Protein AF-I0QXQ0-F1 (afdb_monomer_lite)

Secondary structure (DSSP, 8-state):
--EEE-TTS-EEES-----TT-S-HHHHHHHHHHHHHT-

Radius of gyration: 13.08 Å; chains: 1; bounding box: 30×24×25 Å

Foldseek 3Di:
DDWDQDPVRDTDDPDDDDDPPDPDPVVSVVVVVVVVVVD

pLDDT: mean 93.76, std 3.66, range [79.88, 97.12]

Structure (mmCIF, N/CA/C/O backbone):
data_AF-I0QXQ0-F1
#
_entry.id   AF-I0QXQ0-F1
#
loop_
_atom_site.group_PDB
_atom_site.id
_atom_site.type_symbol
_atom_site.label_atom_id
_atom_site.label_alt_id
_atom_site.label_comp_id
_atom_site.label_asym_id
_atom_site.label_entity_id
_atom_site.label_seq_id
_atom_site.pdbx_PDB_ins_code
_atom_site.Cartn_x
_atom_site.Cartn_y
_atom_site.Cartn_z
_atom_site.occupancy
_atom_site.B_iso_or_equiv
_atom_site.auth_seq_id
_atom_site.auth_comp_id
_atom_site.auth_asym_id
_atom_site.auth_atom_id
_atom_site.pdbx_PDB_model_num
ATOM 1 N N . MET A 1 1 ? -6.835 -4.712 11.911 1.00 79.88 1 MET A N 1
ATOM 2 C CA . MET A 1 1 ? -6.473 -3.367 11.412 1.00 79.88 1 MET A CA 1
ATOM 3 C C . MET A 1 1 ? -7.089 -2.315 12.314 1.00 79.88 1 MET A C 1
ATOM 5 O O . MET A 1 1 ? -8.245 -2.475 12.682 1.00 79.88 1 MET A O 1
ATOM 9 N N . GLN A 1 2 ? -6.329 -1.288 12.701 1.00 90.19 2 GLN A N 1
ATOM 10 C CA . GLN A 1 2 ? -6.879 -0.128 13.409 1.00 90.19 2 GLN A CA 1
ATOM 11 C C . GLN A 1 2 ? -7.177 0.998 12.414 1.00 90.19 2 GLN A C 1
ATOM 13 O O . GLN A 1 2 ? -6.362 1.272 11.530 1.00 90.19 2 GLN A O 1
ATOM 18 N N . THR A 1 3 ? -8.337 1.634 12.558 1.00 94.44 3 THR A N 1
ATOM 19 C CA . THR A 1 3 ? -8.831 2.685 11.663 1.00 94.44 3 THR A CA 1
ATOM 20 C C . THR A 1 3 ? -9.173 3.951 12.446 1.00 94.44 3 THR A C 1
ATOM 22 O O . THR A 1 3 ? -9.454 3.908 13.645 1.00 94.44 3 THR A O 1
ATOM 25 N N . VAL A 1 4 ? -9.135 5.095 11.764 1.00 96.06 4 VAL A N 1
ATOM 26 C CA . VAL A 1 4 ? -9.605 6.386 12.270 1.00 96.06 4 VAL A CA 1
ATOM 27 C C . VAL A 1 4 ? -10.730 6.903 11.383 1.00 96.06 4 VAL A C 1
ATOM 29 O O . VAL A 1 4 ? -10.672 6.792 10.159 1.00 96.06 4 VAL A O 1
ATOM 32 N N . LYS A 1 5 ? -11.766 7.474 11.999 1.00 97.00 5 LYS A N 1
ATOM 33 C CA . LYS A 1 5 ? -12.879 8.090 11.277 1.00 97.00 5 LYS A CA 1
ATOM 34 C C . LYS A 1 5 ? -12.519 9.521 10.887 1.00 97.00 5 LYS A C 1
ATOM 36 O O . LYS A 1 5 ? -12.269 10.361 11.751 1.00 97.00 5 LYS A O 1
ATOM 41 N N . LEU A 1 6 ? -12.501 9.791 9.589 1.00 96.62 6 LEU A N 1
ATOM 42 C CA . LEU A 1 6 ? -12.275 11.118 9.026 1.00 96.62 6 LEU A CA 1
ATOM 43 C C . LEU A 1 6 ? -13.492 12.030 9.254 1.00 96.62 6 LEU A C 1
ATOM 45 O O . LEU A 1 6 ? -14.594 11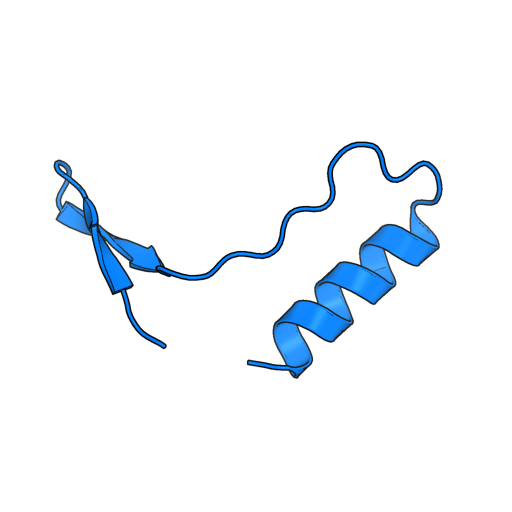.577 9.571 1.00 96.62 6 LEU A O 1
ATOM 49 N N . ASN A 1 7 ? -13.308 13.336 9.056 1.00 95.88 7 ASN A N 1
ATOM 50 C CA . ASN A 1 7 ? -14.357 14.350 9.242 1.00 95.88 7 ASN A CA 1
ATOM 51 C C . ASN A 1 7 ? -15.574 14.177 8.310 1.00 95.88 7 ASN A C 1
ATOM 53 O O . ASN A 1 7 ? -16.658 14.662 8.621 1.00 95.88 7 ASN A O 1
ATOM 57 N N . ASN A 1 8 ? -15.409 13.465 7.195 1.00 96.56 8 ASN A N 1
ATOM 58 C CA . ASN A 1 8 ? -16.467 13.087 6.259 1.00 96.56 8 ASN A CA 1
ATOM 59 C C . ASN A 1 8 ? -17.093 11.713 6.574 1.00 96.56 8 ASN A C 1
ATOM 61 O O . ASN A 1 8 ? -17.912 11.216 5.807 1.00 96.56 8 ASN A O 1
ATOM 65 N N . GLY A 1 9 ? -16.711 11.093 7.692 1.00 94.56 9 GLY A N 1
ATOM 66 C CA . GLY A 1 9 ? -17.259 9.832 8.176 1.00 94.56 9 GLY A CA 1
ATOM 67 C C . GLY A 1 9 ? -16.617 8.563 7.614 1.00 94.56 9 GLY A C 1
ATOM 68 O O . GLY A 1 9 ? -17.006 7.483 8.053 1.00 94.56 9 GLY A O 1
ATOM 69 N N . ILE A 1 10 ? -15.646 8.677 6.703 1.00 96.44 10 ILE A N 1
ATOM 70 C CA . ILE A 1 10 ? -14.925 7.535 6.122 1.00 96.44 10 ILE A CA 1
ATOM 71 C C . ILE A 1 10 ? -13.922 6.976 7.133 1.00 96.44 10 ILE A C 1
ATOM 73 O O . ILE A 1 10 ? -13.243 7.734 7.824 1.00 96.44 10 ILE A O 1
ATOM 77 N N . GLU A 1 11 ? -13.805 5.654 7.204 1.00 96.50 11 GLU A N 1
ATOM 78 C CA . GLU A 1 11 ? -12.780 4.985 8.003 1.00 96.50 11 GLU A CA 1
ATOM 79 C C . GLU A 1 11 ? -11.496 4.819 7.188 1.00 96.50 11 GLU A C 1
ATOM 81 O O . GLU A 1 11 ? -11.499 4.215 6.117 1.00 96.50 11 GLU A O 1
ATOM 86 N N . MET A 1 12 ? -10.391 5.360 7.698 1.00 94.81 12 MET A N 1
ATOM 87 C CA . MET A 1 12 ? -9.070 5.260 7.083 1.00 94.81 12 MET A CA 1
ATOM 88 C C . MET A 1 12 ? -8.151 4.392 7.953 1.00 94.81 12 MET A C 1
ATOM 90 O O . MET A 1 12 ? -8.131 4.582 9.172 1.00 94.81 12 MET A O 1
ATOM 94 N N . PRO A 1 13 ? -7.373 3.458 7.377 1.00 95.12 13 PRO A N 1
ATOM 95 C CA . PRO A 1 13 ? -6.348 2.726 8.116 1.00 95.12 13 PRO A CA 1
ATOM 96 C C . PRO A 1 13 ? -5.327 3.671 8.758 1.00 95.12 13 PRO A C 1
ATOM 98 O O . PRO A 1 13 ? -4.855 4.610 8.120 1.00 95.12 13 PRO A O 1
ATOM 101 N N . LEU A 1 14 ? -4.969 3.411 10.018 1.00 93.50 14 LEU A N 1
ATOM 102 C CA . LEU A 1 14 ? -3.936 4.185 10.723 1.00 93.50 14 LEU A CA 1
ATOM 103 C C . LEU A 1 14 ? -2.524 3.918 10.186 1.00 93.50 14 LEU A C 1
ATOM 105 O O . LEU A 1 14 ? -1.645 4.765 10.317 1.00 93.50 14 LEU A O 1
ATOM 109 N N . LEU A 1 15 ? -2.305 2.738 9.606 1.00 92.62 15 LEU A N 1
ATOM 110 C CA . LEU A 1 15 ? -1.047 2.333 8.990 1.00 92.62 15 LEU A CA 1
ATOM 111 C C . LEU A 1 15 ? -1.250 2.225 7.480 1.00 92.62 15 LEU A C 1
ATOM 113 O O . LEU A 1 15 ? -2.233 1.643 7.028 1.00 92.62 15 LEU A O 1
ATOM 117 N N . GLY A 1 16 ? -0.311 2.776 6.715 1.00 92.31 16 GLY A N 1
ATOM 118 C CA . GLY A 1 16 ? -0.301 2.717 5.258 1.00 92.31 16 GLY A CA 1
ATOM 1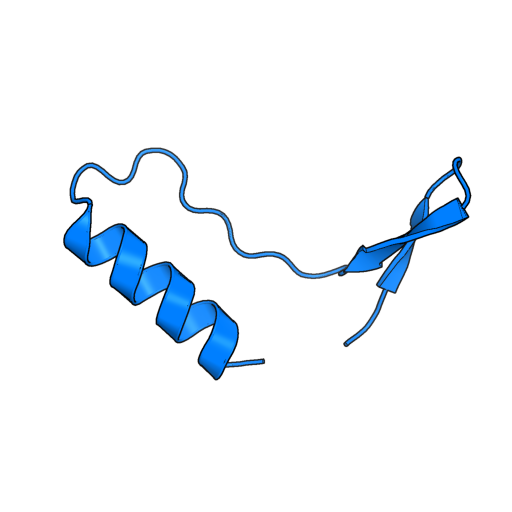19 C C . GLY A 1 16 ? 1.120 2.552 4.730 1.00 92.31 16 GLY A C 1
ATOM 120 O O . GLY A 1 16 ? 2.086 2.921 5.398 1.00 92.31 16 GLY A O 1
ATOM 121 N N . PHE A 1 17 ? 1.239 1.994 3.528 1.00 94.06 17 PHE A N 1
ATOM 122 C CA . PHE A 1 17 ? 2.508 1.795 2.835 1.00 94.06 17 PHE A CA 1
ATOM 123 C C . PHE A 1 17 ? 2.613 2.760 1.647 1.00 94.06 17 PHE A C 1
ATOM 125 O O . PHE A 1 17 ? 1.693 2.848 0.835 1.00 94.06 17 PHE A O 1
ATOM 132 N N . GLY A 1 18 ? 3.713 3.513 1.563 1.00 93.25 18 GLY A N 1
ATOM 133 C CA . GLY A 1 18 ? 3.953 4.510 0.516 1.00 93.25 18 GLY A CA 1
ATOM 134 C C . GLY A 1 18 ? 5.103 4.113 -0.411 1.00 93.25 18 GLY A C 1
ATOM 135 O O . GLY A 1 18 ? 6.121 3.614 0.053 1.00 93.25 18 GLY A O 1
ATOM 136 N N . VAL A 1 19 ? 4.956 4.385 -1.712 1.00 92.56 19 VAL A N 1
ATOM 137 C CA . VAL A 1 19 ? 5.877 3.947 -2.789 1.00 92.56 19 VAL A CA 1
ATOM 138 C C . VAL A 1 19 ? 6.555 5.107 -3.541 1.00 92.56 19 VAL A C 1
ATOM 140 O O . VAL A 1 19 ? 6.882 5.010 -4.721 1.00 92.56 19 VAL A O 1
ATOM 143 N N . PHE A 1 20 ? 6.713 6.265 -2.895 1.00 92.81 20 PHE A N 1
ATOM 144 C CA . PHE A 1 20 ? 7.185 7.485 -3.560 1.00 92.81 20 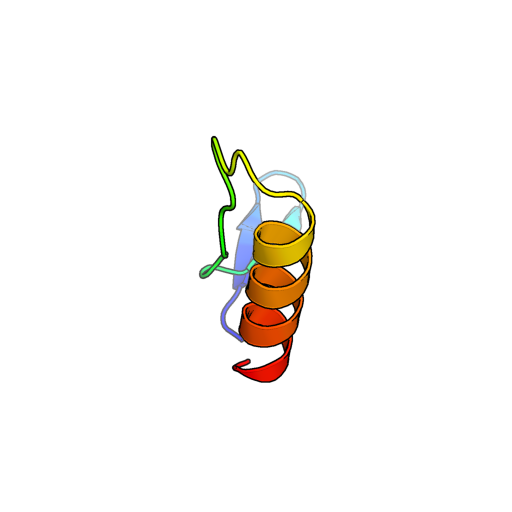PHE A CA 1
ATOM 145 C C . PHE A 1 20 ? 8.583 7.324 -4.186 1.00 92.81 20 PHE A C 1
ATOM 147 O O . PHE A 1 20 ? 9.494 6.806 -3.549 1.00 92.81 20 PHE A O 1
ATOM 154 N N . GLN A 1 21 ? 8.748 7.824 -5.419 1.00 88.62 21 GLN A N 1
ATOM 155 C CA . GLN A 1 21 ? 10.011 7.844 -6.178 1.00 88.62 21 GLN A CA 1
ATOM 156 C C . GLN A 1 21 ? 10.675 6.476 -6.432 1.00 88.62 21 GLN A C 1
ATOM 158 O O . GLN A 1 21 ? 11.874 6.417 -6.695 1.00 88.62 21 GLN A O 1
ATOM 163 N N . MET A 1 22 ? 9.910 5.382 -6.447 1.00 91.12 22 MET A N 1
ATOM 164 C CA . MET A 1 22 ? 10.416 4.108 -6.968 1.00 91.12 22 MET A CA 1
ATOM 165 C C . MET A 1 22 ? 10.652 4.213 -8.480 1.00 91.12 22 MET A C 1
ATOM 167 O O . MET A 1 22 ? 9.735 4.509 -9.246 1.00 91.12 22 MET A O 1
ATOM 171 N N . THR A 1 23 ? 11.899 4.015 -8.905 1.00 91.81 23 THR A N 1
ATOM 172 C CA . THR A 1 23 ? 12.310 4.103 -10.315 1.00 91.81 23 THR A CA 1
ATOM 173 C C . THR A 1 23 ? 12.033 2.819 -11.089 1.00 91.81 23 THR A C 1
ATOM 175 O O . THR A 1 23 ? 11.816 2.879 -12.298 1.00 91.81 23 THR A O 1
ATOM 178 N N . ASP A 1 24 ? 12.020 1.673 -10.406 1.00 95.38 24 ASP A N 1
ATOM 179 C CA . ASP A 1 24 ? 11.684 0.374 -10.980 1.00 95.38 24 ASP A CA 1
ATOM 180 C C . ASP A 1 24 ? 10.222 0.004 -10.681 1.00 95.38 24 ASP A C 1
ATOM 182 O O . ASP A 1 24 ? 9.797 -0.112 -9.528 1.00 95.38 24 ASP A O 1
ATOM 186 N N . ALA A 1 25 ? 9.447 -0.205 -11.744 1.00 93.88 25 ALA A N 1
ATOM 187 C CA . ALA A 1 25 ? 8.048 -0.598 -11.652 1.00 93.88 25 ALA A CA 1
ATOM 188 C C . ALA A 1 25 ? 7.872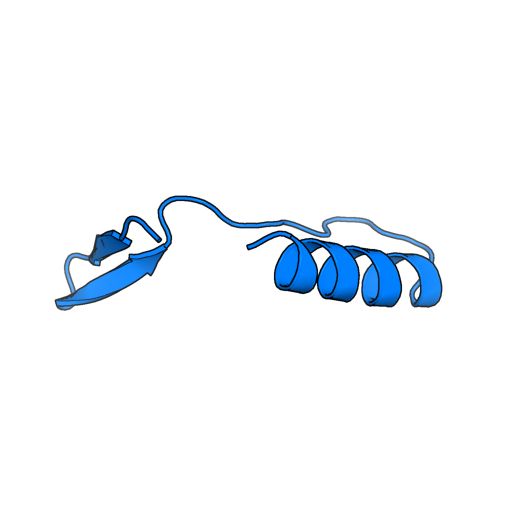 -2.021 -11.095 1.00 93.88 25 ALA A C 1
ATOM 190 O O . ALA A 1 25 ? 6.930 -2.257 -10.339 1.00 93.88 25 ALA A O 1
ATOM 191 N N . ALA A 1 26 ? 8.777 -2.951 -11.421 1.00 95.50 26 ALA A N 1
ATOM 192 C CA . ALA A 1 26 ? 8.684 -4.334 -10.953 1.00 95.50 26 ALA A CA 1
ATOM 193 C C . ALA A 1 26 ? 8.972 -4.438 -9.447 1.00 95.50 26 ALA A C 1
ATOM 195 O O . ALA A 1 26 ? 8.339 -5.212 -8.725 1.00 95.50 26 ALA A O 1
ATOM 196 N N . GLU A 1 27 ? 9.908 -3.626 -8.954 1.00 93.88 27 GLU A N 1
ATOM 197 C CA . GLU A 1 27 ? 10.154 -3.487 -7.522 1.00 93.88 27 GLU A CA 1
ATOM 198 C C . GLU A 1 27 ? 8.948 -2.876 -6.800 1.00 93.88 27 GLU A C 1
ATOM 200 O O . GLU A 1 27 ? 8.555 -3.391 -5.753 1.00 93.88 27 GLU A O 1
ATOM 205 N N . CYS A 1 28 ? 8.336 -1.837 -7.376 1.00 95.31 28 CYS A N 1
ATOM 206 C CA . CYS A 1 28 ? 7.139 -1.202 -6.824 1.00 95.31 28 CYS A CA 1
ATOM 207 C C . CYS A 1 28 ? 5.971 -2.190 -6.697 1.00 95.31 28 CYS A C 1
ATOM 209 O O . CYS A 1 28 ? 5.377 -2.304 -5.625 1.00 95.31 28 CYS A O 1
ATOM 211 N N . GLU A 1 29 ? 5.691 -2.963 -7.748 1.00 95.81 29 GLU A N 1
ATOM 212 C CA . GLU A 1 29 ? 4.644 -3.989 -7.731 1.00 95.81 29 GLU A CA 1
ATOM 213 C C . GLU A 1 29 ? 4.886 -5.017 -6.619 1.00 95.81 29 GLU A C 1
ATOM 215 O O . GLU A 1 29 ? 4.020 -5.242 -5.771 1.00 95.81 29 GLU A O 1
ATOM 220 N N . ARG A 1 30 ? 6.099 -5.578 -6.555 1.00 96.00 30 ARG A N 1
ATOM 221 C CA . ARG A 1 30 ? 6.465 -6.549 -5.516 1.00 96.00 30 ARG A CA 1
ATOM 222 C 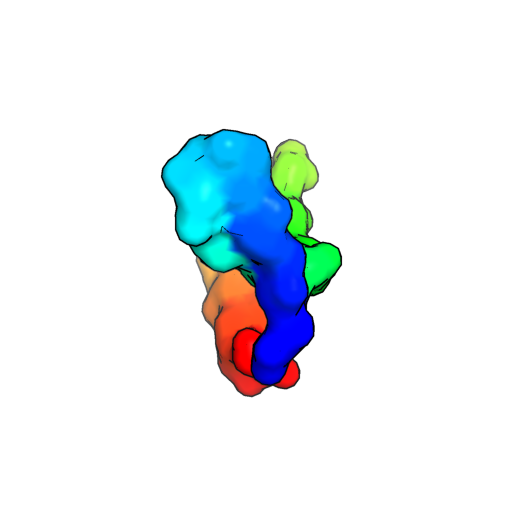C . ARG A 1 30 ? 6.375 -5.950 -4.112 1.00 96.00 30 ARG A C 1
ATOM 224 O O . ARG A 1 30 ? 5.931 -6.628 -3.190 1.00 96.00 30 ARG A O 1
ATOM 231 N N . ALA A 1 31 ? 6.799 -4.701 -3.932 1.00 95.12 31 ALA A N 1
ATOM 232 C CA . ALA A 1 31 ? 6.746 -4.018 -2.644 1.00 95.12 31 ALA A CA 1
ATOM 233 C C . ALA A 1 31 ? 5.302 -3.836 -2.154 1.00 95.12 31 ALA A C 1
ATOM 235 O O . ALA A 1 31 ? 5.027 -4.076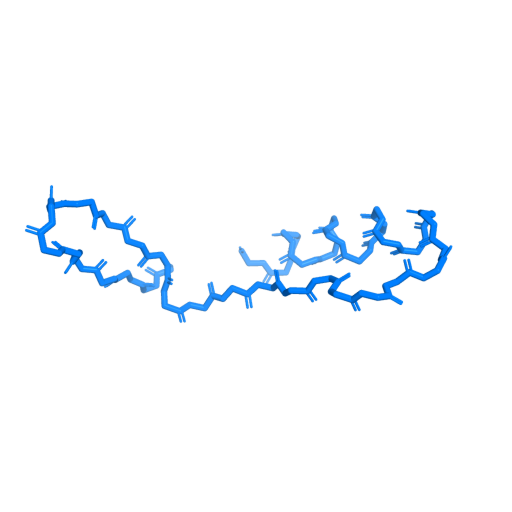 -0.979 1.00 95.12 31 ALA A O 1
ATOM 236 N N . VAL A 1 32 ? 4.379 -3.475 -3.050 1.00 95.81 32 VAL A N 1
ATOM 237 C CA . VAL A 1 32 ? 2.952 -3.342 -2.721 1.00 95.81 32 VAL A CA 1
ATOM 238 C C . VAL A 1 32 ? 2.327 -4.698 -2.397 1.00 95.81 32 VAL A C 1
ATOM 240 O O . VAL A 1 32 ? 1.622 -4.799 -1.397 1.00 95.81 32 VAL A O 1
ATOM 243 N N . ILE A 1 33 ? 2.616 -5.741 -3.183 1.00 97.12 33 ILE A N 1
ATOM 244 C CA . ILE A 1 33 ? 2.124 -7.104 -2.914 1.00 97.12 33 ILE A CA 1
ATOM 245 C C . ILE A 1 33 ? 2.587 -7.566 -1.530 1.00 97.12 33 ILE A C 1
ATOM 247 O O . ILE A 1 33 ? 1.768 -7.952 -0.702 1.00 97.12 33 ILE A O 1
ATOM 251 N N . ASN A 1 34 ? 3.880 -7.420 -1.235 1.00 96.19 34 ASN A N 1
ATOM 252 C CA . ASN A 1 34 ? 4.432 -7.789 0.066 1.00 96.19 34 ASN A CA 1
ATOM 253 C C . ASN A 1 34 ? 3.785 -7.004 1.217 1.00 96.19 34 ASN A C 1
ATOM 255 O O . ASN A 1 34 ? 3.547 -7.567 2.284 1.00 96.19 34 ASN A O 1
ATOM 259 N N . ALA A 1 35 ? 3.512 -5.710 1.023 1.00 95.31 35 ALA A N 1
ATOM 260 C CA . ALA A 1 35 ? 2.865 -4.883 2.038 1.00 95.31 35 ALA A CA 1
ATOM 261 C C . ALA A 1 35 ? 1.438 -5.364 2.349 1.00 95.31 35 ALA A C 1
ATOM 263 O O . ALA A 1 35 ? 1.047 -5.345 3.513 1.00 95.31 35 ALA A O 1
ATOM 264 N N . ILE A 1 36 ? 0.699 -5.826 1.335 1.00 94.62 36 ILE A N 1
ATOM 265 C CA . ILE A 1 36 ? -0.641 -6.409 1.492 1.00 94.62 36 ILE A CA 1
ATOM 266 C C . ILE A 1 36 ? -0.560 -7.783 2.172 1.00 94.62 36 ILE A C 1
ATOM 268 O O . ILE A 1 36 ? -1.289 -8.034 3.126 1.00 94.62 36 ILE A O 1
ATOM 272 N N . ASP A 1 37 ? 0.355 -8.655 1.739 1.00 96.12 37 ASP A N 1
ATOM 273 C CA . ASP A 1 37 ? 0.508 -10.008 2.301 1.00 96.12 37 ASP A CA 1
ATOM 274 C C . ASP A 1 37 ? 0.961 -10.000 3.771 1.00 96.12 37 ASP A C 1
ATOM 276 O O . ASP A 1 37 ? 0.735 -10.957 4.513 1.00 96.12 37 ASP A O 1
ATOM 280 N N . THR A 1 38 ? 1.604 -8.914 4.205 1.00 92.94 38 THR A N 1
ATOM 281 C CA . THR A 1 38 ? 2.081 -8.752 5.584 1.00 92.94 38 THR A CA 1
ATOM 282 C C . THR A 1 38 ? 0.965 -8.324 6.553 1.00 92.94 38 THR A C 1
ATOM 284 O O . THR A 1 38 ? 1.177 -8.411 7.768 1.00 92.94 38 THR A O 1
ATOM 287 N N . GLY A 1 39 ? -0.213 -7.879 6.082 1.00 80.81 39 GLY A N 1
ATOM 288 C CA . GLY A 1 39 ? -1.275 -7.412 6.988 1.00 80.81 39 GLY A CA 1
ATOM 289 C C . GLY A 1 39 ? -2.617 -7.075 6.364 1.00 80.81 39 GLY A C 1
ATOM 290 O O . GLY A 1 39 ? -2.710 -5.989 5.754 1.00 80.81 39 GLY A O 1
#

Sequence (39 aa):
MQTVKLNNGIEMPLLGFGVFQMTDAAECERAVINAIDTG